Protein AF-A0AA40ERZ9-F1 (afdb_monomer_lite)

Radius of gyration: 16.02 Å; chains: 1; bounding box: 39×34×37 Å

InterPro domains:
  IPR023296 Glycosyl hydrolase, five-bladed beta-propeller domain superfamily [G3DSA:2.115.10.20] (3-125)
  IPR023296 Glycosyl hydrolase, five-bladed beta-propeller domain superfamily [SSF75005] (16-99)

pLDDT: mean 77.95, std 18.55, range [24.39, 94.62]

Foldseek 3Di:
DDDPDDPDPDDVQKDWDAWEWDDLPVPPHPSKIKIKTKIARDDDAALVDPPGDFLRIAIFMWIDPPNNPDIDTDPPPPPGSGDDPPDRWSDWTHKDKDFDPVVCVVVVHDCVVPTDIDIDTDTGD

Sequence (125 aa):
MSWPILACKYNPGAACHSGCMEDPDLHGRDNTLRVAYSSVKHLPFHWSTPPYPPDAAGLAIALSRDGGKTWTKSARNPILAGEPAGVKVTGFRDPYVTELPLIPYAEGKSCERGPVLYGLVSGGI

Organism: NCBI:txid314023

Secondary structure (DSSP, 8-state):
----------BTTBEEEEEEEEPTTTTS--S-EEEEEEEE-SS---TTSSSPPTTSEEEEEEEESSSSSS-EE-TT--SB-SSPTT---SEEEEEEEEE-THHHHHTT--GGG---EEEEEEEE-

Structure (mmCIF, N/CA/C/O backbone):
data_AF-A0AA40ERZ9-F1
#
_entry.id   AF-A0AA40ERZ9-F1
#
loop_
_atom_site.group_PDB
_atom_site.id
_atom_site.type_symbol
_atom_site.label_atom_id
_atom_site.label_alt_id
_atom_site.label_comp_id
_atom_site.label_asym_id
_atom_site.label_entity_id
_atom_site.label_seq_id
_atom_site.pdbx_PDB_ins_code
_atom_site.Cartn_x
_atom_site.Cartn_y
_atom_site.Cartn_z
_atom_site.occupancy
_atom_site.B_iso_or_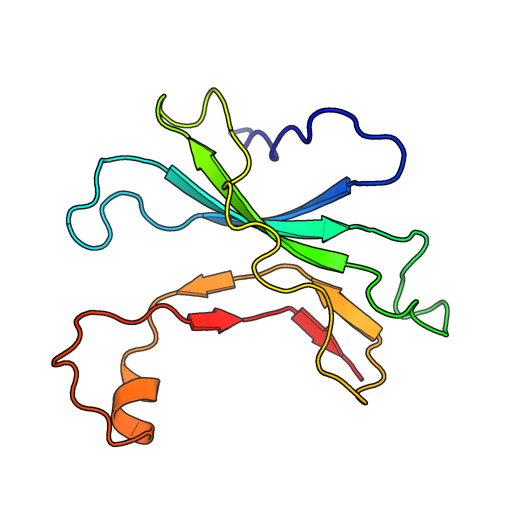equiv
_atom_site.auth_seq_id
_atom_site.auth_comp_id
_atom_site.auth_asym_id
_atom_site.auth_atom_id
_atom_site.pdbx_PDB_model_num
ATOM 1 N N . MET A 1 1 ? 11.486 19.784 -9.059 1.00 28.12 1 MET A N 1
ATOM 2 C CA . MET A 1 1 ? 11.584 18.468 -9.729 1.00 28.12 1 MET A CA 1
ATOM 3 C C . MET A 1 1 ? 10.304 17.713 -9.423 1.00 28.12 1 MET A C 1
ATOM 5 O O . MET A 1 1 ? 9.990 17.535 -8.255 1.00 28.12 1 MET A O 1
ATOM 9 N N . SER A 1 2 ? 9.500 17.432 -10.447 1.00 24.39 2 SER A N 1
ATOM 10 C CA . SER A 1 2 ? 8.170 16.828 -10.307 1.00 24.39 2 SER A CA 1
ATOM 11 C C . SER A 1 2 ? 8.315 15.307 -10.250 1.00 24.39 2 SER A C 1
ATOM 13 O O . SER A 1 2 ? 8.895 14.721 -11.160 1.00 24.39 2 SER A O 1
ATOM 15 N N . TRP A 1 3 ? 7.833 14.688 -9.173 1.00 27.05 3 TRP A N 1
ATOM 16 C CA . TRP A 1 3 ? 7.733 13.235 -9.053 1.00 27.05 3 TRP A CA 1
ATOM 17 C C . TRP A 1 3 ? 6.400 12.799 -9.677 1.00 27.05 3 TRP A C 1
ATOM 19 O O . TRP A 1 3 ? 5.352 13.232 -9.190 1.00 27.05 3 TRP A O 1
ATOM 29 N N . PRO A 1 4 ? 6.387 11.983 -10.747 1.00 38.03 4 PRO A N 1
ATOM 30 C CA . PRO A 1 4 ? 5.145 11.464 -11.295 1.00 38.03 4 PRO A CA 1
ATOM 31 C C . PRO A 1 4 ? 4.581 10.430 -10.318 1.00 38.03 4 PRO A C 1
ATOM 33 O O . PRO A 1 4 ? 5.078 9.312 -10.195 1.00 38.03 4 PRO A O 1
ATOM 36 N N . ILE A 1 5 ? 3.545 10.837 -9.588 1.00 43.38 5 ILE A N 1
ATOM 37 C CA . ILE A 1 5 ? 2.715 9.952 -8.773 1.00 43.38 5 ILE A CA 1
ATOM 38 C C . ILE A 1 5 ? 2.160 8.858 -9.691 1.00 43.38 5 ILE A C 1
ATOM 40 O O . ILE A 1 5 ? 1.593 9.156 -10.743 1.00 43.38 5 ILE A O 1
ATOM 44 N N . LEU A 1 6 ? 2.371 7.601 -9.284 1.00 44.19 6 LEU A N 1
ATOM 45 C CA . LEU A 1 6 ? 1.901 6.367 -9.915 1.00 44.19 6 LEU A CA 1
ATOM 46 C C . LEU A 1 6 ? 0.570 6.564 -10.661 1.00 44.19 6 LEU A C 1
ATOM 48 O O . LEU A 1 6 ? -0.490 6.719 -10.051 1.00 44.19 6 LEU A O 1
ATOM 52 N N . ALA A 1 7 ? 0.619 6.495 -11.991 1.00 35.25 7 ALA A N 1
ATOM 53 C CA . ALA A 1 7 ? -0.570 6.464 -12.826 1.00 35.25 7 ALA A CA 1
ATOM 54 C C . ALA A 1 7 ? -1.305 5.132 -12.607 1.00 35.25 7 ALA A C 1
ATOM 56 O O . ALA A 1 7 ? -1.011 4.109 -13.230 1.00 35.25 7 ALA A O 1
ATOM 57 N N . CYS A 1 8 ? -2.273 5.130 -11.695 1.00 37.81 8 CYS A N 1
ATOM 58 C CA . CYS A 1 8 ? -3.295 4.097 -11.640 1.00 37.81 8 CYS A CA 1
ATOM 59 C C . CYS A 1 8 ? -4.003 4.081 -13.012 1.00 37.81 8 CYS A C 1
ATOM 61 O O . CYS A 1 8 ? -4.676 5.046 -13.369 1.00 37.81 8 CYS A O 1
ATOM 63 N N . LYS A 1 9 ? -3.860 3.001 -13.802 1.00 37.12 9 LYS A N 1
ATOM 64 C CA . LYS A 1 9 ? -4.770 2.743 -14.935 1.00 37.12 9 LYS A CA 1
ATOM 65 C C . LYS A 1 9 ? -6.201 2.832 -14.397 1.00 37.12 9 LYS A C 1
ATOM 67 O O . LYS A 1 9 ? -6.522 2.116 -13.448 1.00 37.12 9 LYS A O 1
ATOM 72 N N . TYR A 1 10 ? -7.000 3.728 -14.975 1.00 34.31 10 TYR A N 1
ATOM 73 C CA . TYR A 1 10 ? -8.368 4.027 -14.559 1.00 34.31 10 TYR A CA 1
ATOM 74 C C . TYR A 1 10 ? -9.181 2.735 -14.411 1.00 34.31 10 TYR A C 1
ATOM 76 O O . TYR A 1 10 ? -9.446 2.041 -15.391 1.00 34.31 10 TYR A O 1
ATOM 84 N N . ASN A 1 11 ? -9.534 2.407 -13.170 1.00 41.88 11 ASN A N 1
ATOM 85 C CA . ASN A 1 11 ? -10.534 1.408 -12.834 1.00 41.88 11 ASN A CA 1
ATOM 86 C C . ASN A 1 11 ? -11.596 2.145 -12.008 1.00 41.88 11 ASN A C 1
ATOM 88 O O . ASN A 1 11 ? -11.238 2.661 -10.943 1.00 41.88 11 ASN A O 1
ATOM 92 N N . PRO A 1 12 ? -12.847 2.274 -12.479 1.00 35.97 12 PRO A N 1
ATOM 93 C CA . PRO A 1 12 ? -13.881 2.977 -11.729 1.00 35.97 12 PRO A CA 1
ATOM 94 C C . PRO A 1 12 ? -14.064 2.299 -10.361 1.00 35.97 12 PRO A C 1
ATOM 96 O O . PRO A 1 12 ? -14.498 1.155 -10.282 1.00 35.97 12 PRO A O 1
ATOM 99 N N . GLY A 1 13 ? -13.650 2.990 -9.292 1.00 45.38 13 GLY A N 1
ATOM 100 C CA . GLY A 1 13 ? -13.703 2.510 -7.904 1.00 45.38 13 GLY A CA 1
ATOM 101 C C . GLY A 1 13 ? -12.353 2.246 -7.217 1.00 45.38 13 GLY A C 1
ATOM 102 O O . GLY A 1 13 ? -12.341 2.086 -6.003 1.00 45.38 13 GLY A O 1
ATOM 103 N N . ALA A 1 14 ? -11.216 2.247 -7.929 1.00 50.50 14 ALA A N 1
ATOM 104 C CA . ALA A 1 14 ? -9.897 2.024 -7.318 1.00 50.50 14 ALA A CA 1
ATOM 105 C C . ALA A 1 14 ? -8.949 3.219 -7.513 1.00 50.50 14 ALA A C 1
ATOM 107 O O . ALA A 1 14 ? -8.721 3.658 -8.641 1.00 50.50 14 ALA A O 1
ATOM 108 N N . ALA A 1 15 ? -8.352 3.710 -6.422 1.00 51.53 15 ALA A N 1
ATOM 109 C CA . ALA A 1 15 ? -7.393 4.819 -6.435 1.00 51.53 15 ALA A CA 1
ATOM 110 C C . ALA A 1 15 ? -6.030 4.404 -5.854 1.00 51.53 15 ALA A C 1
ATOM 112 O O . ALA A 1 15 ? -5.952 3.596 -4.929 1.00 51.53 15 ALA A O 1
ATOM 113 N N . CYS A 1 16 ? -4.950 4.979 -6.386 1.00 56.81 16 CYS A N 1
ATOM 114 C CA . CYS A 1 16 ? -3.594 4.842 -5.855 1.00 56.81 16 CYS A CA 1
ATOM 115 C C . CYS A 1 16 ? -3.307 6.054 -4.955 1.00 56.81 16 CYS A C 1
ATOM 117 O O . CYS A 1 16 ? -3.440 7.186 -5.414 1.00 56.81 16 CYS A O 1
ATOM 119 N N . HIS A 1 17 ? -2.951 5.826 -3.690 1.00 59.62 17 HIS A N 1
ATOM 120 C CA . HIS A 1 17 ? -2.522 6.882 -2.758 1.00 59.62 17 HIS A CA 1
ATOM 121 C C . HIS A 1 17 ? -1.017 6.780 -2.473 1.00 59.62 17 HIS A C 1
ATOM 123 O O . HIS A 1 17 ? -0.314 6.028 -3.151 1.00 59.62 17 HIS A O 1
ATOM 129 N N . SER A 1 18 ? -0.519 7.572 -1.518 1.00 70.44 18 SER A N 1
ATOM 130 C CA . SER A 1 18 ? 0.910 7.688 -1.234 1.00 70.44 18 SER A CA 1
ATOM 131 C C . SER A 1 18 ? 1.564 6.335 -0.909 1.00 70.44 18 SER A C 1
ATOM 133 O O . SER A 1 18 ? 0.896 5.337 -0.597 1.00 70.44 18 SER A O 1
ATOM 135 N N . GLY A 1 19 ? 2.882 6.295 -1.071 1.00 74.50 19 GLY A N 1
ATOM 136 C CA . GLY A 1 19 ? 3.672 5.079 -1.014 1.00 74.50 19 GLY A CA 1
ATOM 137 C C . GLY A 1 19 ? 5.165 5.370 -0.943 1.00 74.50 19 GLY A C 1
ATOM 138 O O . GLY A 1 19 ? 5.590 6.524 -1.007 1.00 74.50 19 GLY A O 1
ATOM 139 N N . CYS A 1 20 ? 5.953 4.308 -0.833 1.00 80.06 20 CYS A N 1
ATOM 140 C CA . CYS A 1 20 ? 7.401 4.350 -0.688 1.00 80.06 20 CYS A CA 1
ATOM 141 C C . CYS A 1 20 ? 8.060 3.523 -1.796 1.00 80.06 20 CYS A C 1
ATOM 143 O O . CYS A 1 20 ? 7.585 2.439 -2.149 1.00 80.06 20 CYS A O 1
ATOM 145 N N . MET A 1 21 ? 9.133 4.068 -2.368 1.00 79.75 21 MET A N 1
ATOM 146 C CA . MET A 1 21 ? 9.969 3.381 -3.345 1.00 79.75 21 MET A CA 1
ATOM 147 C C . MET A 1 21 ? 11.054 2.597 -2.609 1.00 79.75 21 MET A C 1
ATOM 149 O O . MET A 1 21 ? 11.742 3.154 -1.759 1.00 79.75 21 MET A O 1
ATOM 153 N N . GLU A 1 22 ? 11.213 1.326 -2.961 1.00 74.38 22 GLU A N 1
ATOM 154 C CA . GLU A 1 22 ? 12.386 0.551 -2.562 1.00 74.38 22 GLU A CA 1
ATOM 155 C C . GLU A 1 22 ? 13.569 0.931 -3.455 1.00 74.38 22 GLU A C 1
ATOM 157 O O . GLU A 1 22 ? 13.401 1.125 -4.664 1.00 74.38 22 GLU A O 1
ATOM 162 N N . ASP A 1 23 ? 14.764 0.987 -2.871 1.00 65.88 23 ASP A N 1
ATOM 163 C CA . ASP A 1 23 ? 15.998 1.165 -3.631 1.00 65.88 23 ASP A CA 1
ATOM 164 C C . ASP A 1 23 ? 16.155 -0.005 -4.638 1.00 65.88 23 ASP A C 1
ATOM 166 O O . ASP A 1 23 ? 16.065 -1.176 -4.247 1.00 65.88 23 ASP A O 1
ATOM 170 N N . PRO A 1 24 ? 16.312 0.266 -5.947 1.00 58.69 24 PRO A N 1
ATOM 171 C CA . PRO A 1 24 ? 16.484 -0.780 -6.957 1.00 58.69 24 PRO A CA 1
ATOM 172 C C . PRO A 1 24 ? 17.755 -1.611 -6.761 1.00 58.69 24 PRO A C 1
ATOM 174 O O . PRO A 1 24 ? 17.758 -2.783 -7.145 1.00 58.69 24 PRO A O 1
ATOM 177 N N . ASP A 1 25 ? 18.790 -1.030 -6.151 1.00 58.59 25 ASP A N 1
ATOM 178 C CA . ASP A 1 25 ? 20.094 -1.658 -5.938 1.00 58.59 25 ASP A CA 1
ATOM 179 C C . ASP A 1 25 ? 20.171 -2.378 -4.586 1.00 58.59 25 ASP A C 1
ATOM 181 O O . ASP A 1 25 ? 21.154 -3.075 -4.303 1.00 58.59 25 ASP A O 1
ATOM 185 N N . LEU A 1 26 ? 19.109 -2.287 -3.771 1.00 60.72 26 LEU A N 1
ATOM 186 C CA . LEU A 1 26 ? 18.974 -3.043 -2.533 1.00 60.72 26 LEU A CA 1
ATOM 187 C C . LEU A 1 26 ? 19.102 -4.545 -2.852 1.00 60.72 26 LEU A C 1
ATOM 189 O O . LEU A 1 26 ? 18.193 -5.187 -3.388 1.00 60.72 26 LEU A O 1
ATOM 193 N N . HIS A 1 27 ? 20.270 -5.101 -2.522 1.00 59.56 27 HIS A N 1
ATOM 194 C CA . HIS A 1 27 ? 20.650 -6.513 -2.672 1.00 59.56 27 HIS A CA 1
ATOM 195 C C . HIS A 1 27 ? 20.950 -6.995 -4.096 1.00 59.56 27 HIS A C 1
ATOM 197 O O . HIS A 1 27 ? 20.775 -8.181 -4.379 1.00 59.56 27 HIS A O 1
ATOM 203 N N . GLY A 1 28 ? 21.418 -6.117 -4.990 1.00 53.78 28 GLY A N 1
ATOM 204 C CA . GLY A 1 28 ? 21.851 -6.533 -6.333 1.00 53.78 28 GLY A CA 1
ATOM 205 C C . GLY A 1 28 ? 20.703 -7.086 -7.183 1.00 53.78 28 GLY A C 1
ATOM 206 O O . GLY A 1 28 ? 20.869 -8.065 -7.913 1.00 53.78 28 GLY A O 1
ATOM 207 N N . ARG A 1 29 ? 19.510 -6.499 -7.026 1.00 63.72 29 ARG A N 1
ATOM 208 C CA . ARG A 1 29 ? 18.311 -6.857 -7.788 1.00 63.72 29 ARG A CA 1
ATOM 209 C C . ARG A 1 29 ? 18.427 -6.376 -9.242 1.00 63.72 29 ARG A C 1
ATOM 211 O O . ARG A 1 29 ? 19.328 -5.646 -9.622 1.00 63.72 29 ARG A O 1
ATOM 218 N N . ASP A 1 30 ? 17.490 -6.823 -10.070 1.00 79.06 30 ASP A N 1
ATOM 219 C CA . ASP A 1 30 ? 17.420 -6.677 -11.532 1.00 79.06 30 ASP A CA 1
ATOM 220 C C . ASP A 1 30 ? 17.184 -5.241 -12.065 1.00 79.06 30 ASP A C 1
ATOM 222 O O . ASP A 1 30 ? 16.520 -5.076 -13.088 1.00 79.06 30 ASP A O 1
ATOM 226 N N . ASN A 1 31 ? 17.655 -4.199 -11.368 1.00 80.62 31 ASN A N 1
ATOM 227 C CA . ASN A 1 31 ? 17.412 -2.769 -11.636 1.00 80.62 31 ASN A CA 1
ATOM 228 C C . ASN A 1 31 ? 15.922 -2.377 -11.763 1.00 80.62 31 ASN A C 1
ATOM 230 O O . ASN A 1 31 ? 15.588 -1.268 -12.188 1.00 80.62 31 ASN A O 1
ATOM 234 N N . THR A 1 32 ? 14.998 -3.274 -11.407 1.00 87.31 32 THR A N 1
ATOM 235 C CA . THR A 1 32 ? 13.561 -2.995 -11.421 1.00 87.31 32 THR A CA 1
ATOM 236 C C . THR A 1 32 ? 13.220 -2.102 -10.232 1.00 87.31 32 THR A C 1
ATOM 238 O O . THR A 1 32 ? 13.369 -2.514 -9.080 1.00 87.31 32 THR A O 1
ATOM 241 N N . LEU A 1 33 ? 12.682 -0.912 -10.494 1.00 88.25 33 LEU A N 1
ATOM 242 C CA . LEU A 1 33 ? 12.136 -0.055 -9.443 1.00 88.25 33 LEU A CA 1
ATOM 243 C C . LEU A 1 33 ? 10.851 -0.673 -8.895 1.00 88.25 33 LEU A C 1
ATOM 245 O O . LEU A 1 33 ? 10.004 -1.164 -9.653 1.00 88.25 33 LEU A O 1
ATOM 249 N N . ARG A 1 34 ? 10.687 -0.624 -7.574 1.00 89.12 34 ARG A N 1
ATOM 250 C CA . ARG A 1 34 ? 9.526 -1.175 -6.871 1.00 89.12 34 ARG A CA 1
ATOM 251 C C . ARG A 1 34 ? 8.936 -0.101 -5.975 1.00 89.12 34 ARG A C 1
ATOM 253 O O . ARG A 1 34 ? 9.667 0.579 -5.267 1.00 89.12 34 ARG A O 1
ATOM 260 N N . VAL A 1 35 ? 7.618 0.056 -6.012 1.00 91.44 35 VAL A N 1
ATOM 261 C CA . VAL A 1 35 ? 6.898 0.995 -5.143 1.00 91.44 35 VAL A CA 1
ATOM 262 C C . VAL A 1 35 ? 5.793 0.251 -4.423 1.00 91.44 35 VAL A C 1
ATOM 264 O O . VAL A 1 35 ? 4.915 -0.315 -5.076 1.00 91.44 35 VAL A O 1
ATOM 267 N N . ALA A 1 36 ? 5.822 0.282 -3.094 1.00 92.12 36 ALA A N 1
ATOM 268 C CA . ALA A 1 36 ? 4.683 -0.080 -2.266 1.00 92.12 36 ALA A CA 1
ATOM 269 C C . ALA A 1 36 ? 3.744 1.126 -2.167 1.00 92.12 36 ALA A C 1
ATOM 271 O O . ALA A 1 36 ? 4.197 2.242 -1.935 1.00 92.12 36 ALA A O 1
ATOM 272 N N . TYR A 1 37 ? 2.442 0.922 -2.349 1.00 93.06 37 TYR A N 1
ATOM 273 C CA . TYR A 1 37 ? 1.445 1.992 -2.328 1.00 93.06 37 TYR A CA 1
ATOM 274 C C . TYR A 1 37 ? 0.129 1.524 -1.711 1.00 93.06 37 TYR A C 1
ATOM 276 O O . TYR A 1 37 ? -0.160 0.325 -1.651 1.00 93.06 37 TYR A O 1
ATOM 284 N N . SER A 1 38 ? -0.692 2.485 -1.295 1.00 93.12 38 SER A N 1
ATOM 285 C CA . SER A 1 38 ? -2.043 2.202 -0.803 1.00 93.12 38 SER A CA 1
ATOM 286 C C . SER A 1 38 ? -3.015 2.012 -1.966 1.00 93.12 38 SER A C 1
ATOM 288 O O . SER A 1 38 ? -3.204 2.916 -2.786 1.00 93.12 38 SER A O 1
ATOM 290 N N . SER A 1 39 ? -3.648 0.843 -2.028 1.00 91.00 39 SER A N 1
ATOM 291 C CA . SER A 1 39 ? -4.665 0.485 -3.015 1.00 91.00 39 SER A CA 1
ATOM 292 C C . SER A 1 39 ? -6.057 0.686 -2.422 1.00 91.00 39 SER A C 1
ATOM 294 O O . SER A 1 39 ? -6.555 -0.173 -1.694 1.00 91.00 39 SER A O 1
ATOM 296 N N . VAL A 1 40 ? -6.693 1.806 -2.755 1.00 89.00 40 VAL A N 1
ATOM 297 C CA . VAL A 1 40 ? -8.037 2.164 -2.281 1.00 89.00 40 VAL A CA 1
ATOM 298 C C . VAL A 1 40 ? -9.108 1.313 -2.955 1.00 89.00 40 VAL A C 1
ATOM 300 O O . VAL A 1 40 ? -9.043 1.086 -4.165 1.00 89.00 40 VAL A O 1
ATOM 303 N N . LYS A 1 41 ? -10.098 0.888 -2.167 1.00 86.00 41 LYS A N 1
ATOM 304 C CA . LYS A 1 41 ? -11.270 0.109 -2.594 1.00 86.00 41 LYS A CA 1
ATOM 305 C C . LYS A 1 41 ? -12.595 0.821 -2.321 1.00 86.00 41 LYS A C 1
ATOM 307 O O . LYS A 1 41 ? -13.531 0.664 -3.097 1.00 86.00 41 LYS A O 1
ATOM 312 N N . HIS A 1 42 ? -12.676 1.596 -1.240 1.00 82.88 42 HIS A N 1
ATOM 313 C CA . HIS A 1 42 ? -13.899 2.287 -0.832 1.00 82.88 42 HIS A CA 1
ATOM 314 C C . HIS A 1 42 ? -13.608 3.757 -0.569 1.00 82.88 42 HIS A C 1
ATOM 316 O O . HIS A 1 42 ? -12.551 4.088 -0.050 1.00 82.88 42 HIS A O 1
ATOM 322 N N . LEU A 1 43 ? -14.550 4.630 -0.917 1.00 84.69 43 LEU A N 1
ATOM 323 C CA . LEU A 1 43 ? -14.541 6.058 -0.609 1.00 84.69 43 LEU A CA 1
ATOM 324 C C . LEU A 1 43 ? -15.953 6.467 -0.152 1.00 84.69 43 LEU A C 1
ATOM 326 O O . LEU A 1 43 ? -16.922 5.869 -0.623 1.00 84.69 43 LEU A O 1
ATOM 330 N N . PRO A 1 44 ? -16.091 7.500 0.696 1.00 86.44 44 PRO A N 1
ATOM 331 C CA . PRO A 1 44 ? -15.019 8.223 1.385 1.00 86.44 44 PRO A CA 1
ATOM 332 C C . PRO A 1 44 ? -14.447 7.420 2.569 1.00 86.44 44 PRO A C 1
ATOM 334 O O . PRO A 1 44 ? -15.152 6.627 3.183 1.00 86.44 44 PRO A O 1
ATOM 337 N N . PHE A 1 45 ? -13.178 7.647 2.922 1.00 86.31 45 PHE A N 1
ATOM 338 C CA . PHE A 1 45 ? -12.578 7.119 4.153 1.00 86.31 45 PHE A CA 1
ATOM 339 C C . PHE A 1 45 ? -11.705 8.198 4.800 1.00 86.31 45 PHE A C 1
ATOM 341 O O . PHE A 1 45 ? -10.678 8.612 4.263 1.00 86.31 45 PHE A O 1
ATOM 348 N N . HIS A 1 46 ? -12.147 8.715 5.943 1.00 91.62 46 HIS A N 1
ATOM 349 C CA . HIS A 1 46 ? -11.462 9.785 6.659 1.00 91.62 46 HIS A CA 1
ATOM 350 C C . HIS A 1 46 ? -11.660 9.611 8.163 1.00 91.62 46 HIS A C 1
ATOM 352 O O . HIS A 1 46 ? -12.721 9.177 8.606 1.00 91.62 46 HIS A O 1
ATOM 358 N N . TRP A 1 47 ? -10.651 9.981 8.952 1.00 90.62 47 TRP A N 1
ATOM 359 C CA . TRP A 1 47 ? -10.669 9.804 10.406 1.00 90.62 47 TRP A CA 1
ATOM 360 C C . TRP A 1 47 ? -11.809 10.581 11.086 1.00 90.62 47 TRP A C 1
ATOM 362 O O . TRP A 1 47 ? -12.345 10.133 12.093 1.00 90.62 47 TRP A O 1
ATOM 372 N N . SER A 1 48 ? -12.209 11.727 10.522 1.00 92.44 48 SER A N 1
ATOM 373 C CA . SER A 1 48 ? -13.265 12.585 11.080 1.00 92.44 48 SER A CA 1
ATOM 374 C C . SER A 1 48 ? -14.682 12.198 10.641 1.00 92.44 48 SER A C 1
ATOM 376 O O . SER A 1 48 ? -15.633 12.897 10.985 1.00 92.44 48 SER A O 1
ATOM 378 N N . THR A 1 49 ? -14.840 11.138 9.845 1.00 88.38 49 THR A N 1
ATOM 379 C CA . THR A 1 49 ? -16.145 10.683 9.342 1.00 88.38 49 THR A CA 1
ATOM 380 C C . THR A 1 49 ? -16.335 9.202 9.673 1.00 88.38 49 THR A C 1
ATOM 382 O O . THR A 1 49 ? -16.269 8.356 8.782 1.00 88.38 49 THR A O 1
ATOM 385 N N . PRO A 1 50 ? -16.514 8.861 10.962 1.00 86.81 50 PRO A N 1
ATOM 386 C CA . PRO A 1 50 ? -16.724 7.483 11.372 1.00 86.81 50 PRO A CA 1
ATOM 387 C C . PRO A 1 50 ? -18.110 6.960 10.937 1.00 86.81 50 PRO A C 1
ATOM 389 O O . PRO A 1 50 ? -19.064 7.738 10.863 1.00 86.81 50 PRO A O 1
ATOM 392 N N . PRO A 1 51 ? -18.252 5.638 10.722 1.00 88.75 51 PRO A N 1
ATOM 393 C CA . PRO A 1 51 ? -17.199 4.628 10.844 1.00 88.75 51 PRO A CA 1
ATOM 394 C C . PRO A 1 51 ? -16.258 4.615 9.629 1.00 88.75 51 PRO A C 1
ATOM 396 O O . PRO A 1 51 ? -16.701 4.760 8.491 1.00 88.75 51 PRO A O 1
ATOM 399 N N . TYR A 1 52 ? -14.959 4.394 9.868 1.00 89.88 52 TYR A N 1
ATOM 400 C CA . TYR A 1 52 ? -14.018 4.115 8.781 1.00 89.88 52 TYR A CA 1
ATOM 401 C C . TYR A 1 52 ? -14.448 2.811 8.082 1.00 89.88 52 TYR A C 1
ATOM 403 O O . TYR A 1 52 ? -14.662 1.816 8.784 1.00 89.88 52 TYR A O 1
ATOM 411 N N . PRO A 1 53 ? -14.625 2.788 6.746 1.00 90.62 53 PRO A N 1
ATOM 412 C CA . PRO A 1 53 ? -15.104 1.591 6.068 1.00 90.62 53 PRO A CA 1
ATOM 413 C C . PRO A 1 53 ? -14.109 0.431 6.222 1.00 90.62 53 PRO A C 1
ATOM 415 O O . PRO A 1 53 ? -12.913 0.644 6.002 1.00 90.62 53 PRO A O 1
ATOM 418 N N . PRO A 1 54 ? -14.575 -0.787 6.550 1.00 89.81 54 PRO A N 1
ATOM 419 C CA . PRO A 1 54 ? -13.715 -1.962 6.560 1.00 89.81 54 PRO A CA 1
ATOM 420 C C . PRO A 1 54 ? -13.045 -2.167 5.201 1.00 89.81 54 PRO A C 1
ATOM 422 O O . PRO A 1 54 ? -13.679 -1.968 4.158 1.00 89.81 54 PRO A O 1
ATOM 425 N N . ASP A 1 55 ? -11.766 -2.539 5.208 1.00 90.38 55 ASP A N 1
ATOM 426 C CA . ASP A 1 55 ? -10.969 -2.747 3.996 1.00 90.38 55 ASP A CA 1
ATOM 427 C C . ASP A 1 55 ? -11.002 -1.542 3.028 1.00 90.38 55 ASP A C 1
ATOM 429 O O . ASP A 1 55 ? -10.936 -1.708 1.804 1.00 90.38 55 ASP A O 1
ATOM 433 N N . ALA A 1 56 ? -11.144 -0.304 3.531 1.00 89.12 56 ALA A N 1
ATOM 434 C CA . ALA A 1 56 ? -11.222 0.885 2.671 1.00 89.12 56 ALA A CA 1
ATOM 435 C C . ALA A 1 56 ? -9.998 1.026 1.754 1.00 89.12 56 ALA A C 1
ATOM 437 O O . ALA A 1 56 ? -10.119 1.462 0.604 1.00 89.12 56 ALA A O 1
ATOM 438 N N . ALA A 1 57 ? -8.829 0.623 2.250 1.00 88.81 57 ALA A N 1
ATOM 439 C CA . ALA A 1 57 ? -7.590 0.559 1.498 1.00 88.81 57 ALA A CA 1
ATOM 440 C C . ALA A 1 57 ? -6.770 -0.660 1.929 1.00 88.81 57 ALA A C 1
ATOM 442 O O . ALA A 1 57 ? -6.729 -1.006 3.102 1.00 88.81 57 ALA A O 1
ATOM 443 N N . GLY A 1 58 ? -6.098 -1.283 0.965 1.00 91.62 58 GLY A N 1
ATOM 444 C CA . GLY A 1 58 ? -5.051 -2.274 1.201 1.00 91.62 58 GLY A CA 1
ATOM 445 C C . GLY A 1 58 ? -3.694 -1.754 0.734 1.00 91.62 58 GLY A C 1
ATOM 446 O O . GLY A 1 58 ? -3.556 -0.590 0.359 1.00 91.62 58 GLY A O 1
ATOM 447 N N . LEU A 1 59 ? -2.696 -2.629 0.674 1.00 93.19 59 LEU A N 1
ATOM 448 C CA . LEU A 1 59 ? -1.381 -2.322 0.115 1.00 93.19 59 LEU A CA 1
ATOM 449 C C . LEU A 1 59 ? -1.117 -3.136 -1.151 1.00 93.19 59 LEU A C 1
ATOM 451 O O . LEU A 1 59 ? -1.530 -4.292 -1.279 1.00 93.19 59 LEU A O 1
ATOM 455 N N . ALA A 1 60 ? -0.379 -2.547 -2.082 1.00 93.88 60 ALA A N 1
ATOM 456 C CA . ALA A 1 60 ? 0.001 -3.169 -3.340 1.00 93.88 60 ALA A CA 1
ATOM 457 C C . ALA A 1 60 ? 1.397 -2.709 -3.784 1.00 93.88 60 ALA A C 1
ATOM 459 O O . ALA A 1 60 ? 1.923 -1.719 -3.288 1.00 93.88 60 ALA A O 1
ATOM 460 N N . ILE A 1 61 ? 1.988 -3.430 -4.739 1.00 92.62 61 ILE A N 1
ATOM 461 C CA . ILE A 1 61 ? 3.299 -3.134 -5.325 1.00 92.62 61 ILE A CA 1
ATOM 462 C C . ILE A 1 61 ? 3.157 -2.819 -6.815 1.00 92.62 61 ILE A C 1
ATOM 464 O O . ILE A 1 61 ? 2.468 -3.534 -7.553 1.00 92.62 61 ILE A O 1
ATOM 468 N N . ALA A 1 62 ? 3.836 -1.777 -7.280 1.00 92.25 62 ALA A N 1
ATOM 469 C CA . ALA A 1 62 ? 4.057 -1.511 -8.695 1.00 92.25 62 ALA A CA 1
ATOM 470 C C . ALA A 1 62 ? 5.535 -1.706 -9.054 1.00 92.25 62 ALA A C 1
ATOM 472 O O . ALA A 1 62 ? 6.420 -1.456 -8.239 1.00 92.25 62 ALA A O 1
ATOM 473 N N . LEU A 1 63 ? 5.783 -2.163 -10.279 1.00 91.44 63 LEU A N 1
ATOM 474 C CA . LEU A 1 63 ? 7.105 -2.465 -10.819 1.00 91.44 63 LEU A CA 1
ATOM 475 C C . LEU A 1 63 ? 7.361 -1.605 -12.056 1.00 91.44 63 LEU A C 1
ATOM 477 O O . LEU A 1 63 ? 6.494 -1.544 -12.935 1.00 91.44 63 LEU A O 1
ATOM 481 N N . SER A 1 64 ? 8.552 -1.026 -12.163 1.00 91.12 64 SER A N 1
ATOM 482 C CA . SER A 1 64 ? 9.026 -0.350 -13.372 1.00 91.12 64 SER A CA 1
ATOM 483 C C . SER A 1 64 ? 10.369 -0.917 -13.821 1.00 91.12 64 SER A C 1
ATOM 485 O O . SER A 1 64 ? 11.285 -1.077 -13.019 1.00 91.12 64 SER A O 1
ATOM 487 N N . ARG A 1 65 ? 10.474 -1.223 -15.118 1.00 90.56 65 ARG A N 1
ATOM 488 C CA . ARG A 1 65 ? 11.680 -1.788 -15.755 1.00 90.56 65 ARG A CA 1
ATOM 489 C C . ARG A 1 65 ? 12.352 -0.823 -16.732 1.00 90.56 65 ARG A C 1
ATOM 491 O O . ARG A 1 65 ? 13.295 -1.194 -17.416 1.00 90.56 65 ARG A O 1
ATOM 498 N N . ASP A 1 66 ? 11.846 0.401 -16.826 1.00 88.62 66 ASP A N 1
ATOM 499 C CA . ASP A 1 66 ? 12.265 1.412 -17.800 1.00 88.62 66 ASP A CA 1
ATOM 500 C C . ASP A 1 66 ? 12.673 2.731 -17.124 1.00 88.62 66 ASP A C 1
ATOM 502 O O . ASP A 1 66 ? 12.533 3.813 -17.700 1.00 88.62 66 ASP A O 1
ATOM 506 N N . GLY A 1 67 ? 13.179 2.637 -15.889 1.00 85.94 67 GLY A N 1
ATOM 507 C CA . GLY A 1 67 ? 13.631 3.789 -15.108 1.00 85.94 67 GLY A CA 1
ATOM 508 C C . GLY A 1 67 ? 12.489 4.673 -14.603 1.00 85.94 67 GLY A C 1
ATOM 509 O O . GLY A 1 67 ? 12.661 5.879 -14.468 1.00 85.94 67 GLY A O 1
ATOM 510 N N . GLY A 1 68 ? 11.310 4.095 -14.358 1.00 85.88 68 GLY A N 1
ATOM 511 C CA . GLY A 1 68 ? 10.164 4.791 -13.770 1.00 85.88 68 GLY A CA 1
ATOM 512 C C . GLY A 1 68 ? 9.208 5.414 -14.785 1.00 85.88 68 GLY A C 1
ATOM 513 O O . GLY A 1 68 ? 8.279 6.110 -14.372 1.00 85.88 68 GLY A O 1
ATOM 514 N N . LYS A 1 69 ? 9.396 5.176 -16.092 1.00 86.81 69 LYS A N 1
ATOM 515 C CA . LYS A 1 69 ? 8.538 5.740 -17.150 1.00 86.81 69 LYS A CA 1
ATOM 516 C C . LYS A 1 69 ? 7.188 5.037 -17.211 1.00 86.81 69 LYS A C 1
ATOM 518 O O . LYS A 1 69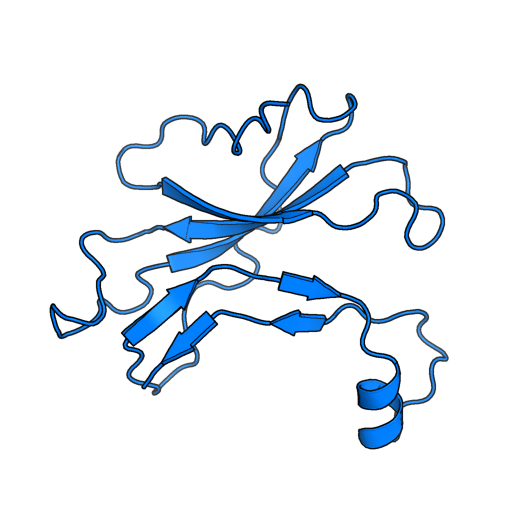 ? 6.159 5.694 -17.352 1.00 86.81 69 LYS A O 1
ATOM 523 N N . THR A 1 70 ? 7.181 3.714 -17.084 1.00 87.81 70 THR A N 1
ATOM 524 C CA . THR A 1 70 ? 5.961 2.913 -17.009 1.00 87.81 70 THR A CA 1
ATOM 525 C C . THR A 1 70 ? 5.962 2.027 -15.776 1.00 87.81 70 THR A C 1
ATOM 527 O O . THR A 1 70 ? 6.999 1.559 -15.305 1.00 87.81 70 THR A O 1
ATOM 530 N N . TRP A 1 71 ? 4.760 1.802 -15.246 1.00 90.44 71 TRP A N 1
ATOM 531 C CA . TRP A 1 71 ? 4.536 1.026 -14.035 1.00 90.44 71 TRP A CA 1
ATOM 532 C C . TRP A 1 71 ? 3.500 -0.059 -14.296 1.00 90.44 71 TRP A C 1
ATOM 534 O O . TRP A 1 71 ? 2.434 0.183 -14.864 1.00 90.44 71 TRP A O 1
ATOM 544 N N . THR A 1 72 ? 3.808 -1.270 -13.851 1.00 93.25 72 THR A N 1
ATOM 545 C CA . THR A 1 72 ? 2.911 -2.425 -13.921 1.00 93.25 72 THR A CA 1
ATOM 546 C C . THR A 1 72 ? 2.581 -2.895 -12.515 1.00 93.25 72 THR A C 1
ATOM 548 O O . THR A 1 72 ? 3.454 -2.957 -11.650 1.00 93.25 72 THR A O 1
ATOM 551 N N . LYS A 1 73 ? 1.311 -3.218 -12.256 1.00 91.12 73 LYS A N 1
ATOM 552 C CA . LYS A 1 73 ? 0.919 -3.812 -10.974 1.00 91.12 73 LYS A CA 1
ATOM 553 C C . LYS A 1 73 ? 1.564 -5.193 -10.857 1.00 91.12 73 LYS A C 1
ATOM 555 O O . LYS A 1 73 ? 1.493 -5.984 -11.795 1.00 91.12 73 LYS A O 1
ATOM 560 N N . SER A 1 74 ? 2.168 -5.482 -9.708 1.00 92.12 74 SER A N 1
ATOM 561 C CA . SER A 1 74 ? 2.647 -6.827 -9.389 1.00 92.12 74 SER A CA 1
ATOM 562 C C . SER A 1 74 ? 1.498 -7.835 -9.476 1.00 92.12 74 SER A C 1
ATOM 564 O O . SER A 1 74 ? 0.400 -7.574 -8.982 1.00 92.12 74 SER A O 1
ATOM 566 N N . ALA A 1 75 ? 1.762 -9.009 -10.052 1.00 93.00 75 ALA A N 1
ATOM 567 C CA . ALA A 1 75 ? 0.798 -10.110 -10.113 1.00 93.00 75 ALA A CA 1
ATOM 568 C C . ALA A 1 75 ? 0.446 -10.680 -8.724 1.00 93.00 75 ALA A C 1
ATOM 570 O O . ALA A 1 75 ? -0.546 -11.382 -8.584 1.00 93.00 75 ALA A O 1
ATOM 571 N N . ARG A 1 76 ? 1.249 -10.366 -7.697 1.00 90.88 76 ARG A N 1
ATOM 572 C CA . ARG A 1 76 ? 1.020 -10.770 -6.300 1.00 90.88 76 ARG A CA 1
ATOM 573 C C . ARG A 1 76 ? 0.129 -9.803 -5.512 1.00 90.88 76 ARG A C 1
ATOM 575 O O . ARG A 1 76 ? 0.007 -9.949 -4.305 1.00 90.88 76 ARG A O 1
ATOM 582 N N . ASN A 1 77 ? -0.432 -8.785 -6.160 1.00 90.94 77 ASN A N 1
ATOM 583 C CA . ASN A 1 77 ? -1.285 -7.817 -5.480 1.00 90.94 77 ASN A CA 1
ATOM 584 C C . ASN A 1 77 ? -2.696 -8.366 -5.192 1.00 90.94 77 ASN A C 1
ATOM 586 O O . ASN A 1 77 ? -3.209 -9.141 -5.999 1.00 90.94 77 ASN A O 1
ATOM 590 N N . PRO A 1 78 ? -3.368 -7.865 -4.136 1.00 91.31 78 PRO A N 1
ATOM 591 C CA . PRO A 1 78 ? -2.818 -6.982 -3.101 1.00 91.31 78 PRO A CA 1
ATOM 592 C C . PRO A 1 78 ? -1.871 -7.745 -2.163 1.00 91.31 78 PRO A C 1
ATOM 594 O O . PRO A 1 78 ? -2.073 -8.928 -1.912 1.00 91.31 78 PRO A O 1
ATOM 597 N N . ILE A 1 79 ? -0.852 -7.064 -1.632 1.00 89.75 79 ILE A N 1
ATOM 598 C CA . ILE A 1 79 ? 0.045 -7.669 -0.630 1.00 89.75 79 ILE A CA 1
ATOM 599 C C . ILE A 1 79 ? -0.593 -7.674 0.765 1.00 89.75 79 ILE A C 1
ATOM 601 O O . ILE A 1 79 ? -0.333 -8.577 1.550 1.00 89.75 79 ILE A O 1
ATOM 605 N N . LEU A 1 80 ? -1.460 -6.696 1.049 1.00 92.19 80 LEU A N 1
ATOM 606 C CA . LEU A 1 80 ? -2.355 -6.673 2.206 1.00 92.19 80 LEU A CA 1
ATOM 607 C C . LEU A 1 80 ? -3.728 -6.197 1.746 1.00 92.19 80 LEU A C 1
ATOM 609 O O . LEU A 1 80 ? -3.833 -5.195 1.038 1.00 92.19 80 LEU A O 1
ATOM 613 N N . ALA A 1 81 ? -4.780 -6.923 2.120 1.00 92.00 81 ALA A N 1
ATOM 614 C CA . ALA A 1 81 ? -6.135 -6.611 1.677 1.00 92.00 81 ALA A CA 1
ATOM 615 C C . ALA A 1 81 ? -6.741 -5.399 2.405 1.00 92.00 81 ALA A C 1
ATOM 617 O O . ALA A 1 81 ? -7.504 -4.666 1.775 1.00 92.00 81 ALA A O 1
ATOM 618 N N . GLY A 1 82 ? -6.364 -5.178 3.661 1.00 91.81 82 GLY A N 1
ATOM 619 C CA . GLY A 1 82 ? -6.907 -4.145 4.534 1.00 91.81 82 GLY A CA 1
ATOM 620 C C . GLY A 1 82 ? -6.223 -4.163 5.895 1.00 91.81 82 GLY A C 1
ATOM 621 O O . GLY A 1 82 ? -5.171 -4.791 6.059 1.00 91.81 82 GLY A O 1
ATOM 622 N N . GLU A 1 83 ? -6.812 -3.448 6.843 1.00 93.50 83 GLU A N 1
ATOM 623 C CA . GLU A 1 83 ? -6.364 -3.349 8.227 1.00 93.50 83 GLU A CA 1
ATOM 624 C C . GLU A 1 83 ? -6.369 -4.700 8.978 1.00 93.50 83 GLU A C 1
ATOM 626 O O . GLU A 1 83 ? -7.008 -5.664 8.547 1.00 93.50 83 GLU A O 1
ATOM 631 N N . PRO A 1 84 ? -5.667 -4.808 10.124 1.00 92.62 84 PRO A N 1
ATOM 632 C CA . PRO A 1 84 ? -5.712 -6.009 10.951 1.00 92.62 84 PRO A CA 1
ATOM 633 C C . PRO A 1 84 ? -7.131 -6.359 11.419 1.00 92.62 84 PRO A C 1
ATOM 635 O O . PRO A 1 84 ? -7.895 -5.500 11.863 1.00 92.62 84 PRO A O 1
ATOM 638 N N . ALA A 1 85 ? -7.459 -7.652 11.387 1.00 92.00 85 ALA A N 1
ATOM 639 C CA . ALA A 1 85 ? -8.777 -8.144 11.768 1.00 92.00 85 ALA A CA 1
ATOM 640 C C . ALA A 1 85 ? -9.143 -7.760 13.213 1.00 92.00 85 ALA A C 1
ATOM 642 O O . ALA A 1 85 ? -8.356 -7.938 14.142 1.00 92.00 85 ALA A O 1
ATOM 643 N N . GLY A 1 86 ? -10.369 -7.265 13.398 1.00 91.44 86 GLY A N 1
ATOM 644 C CA . GLY A 1 86 ? -10.904 -6.899 14.712 1.00 91.44 86 GLY A CA 1
ATOM 645 C C . GLY A 1 86 ? -10.432 -5.545 15.254 1.00 91.44 86 GLY A C 1
ATOM 646 O O . GLY A 1 86 ? -10.851 -5.166 16.347 1.00 91.44 86 GLY A O 1
ATOM 647 N N . VAL A 1 87 ? -9.616 -4.793 14.508 1.00 92.81 87 VAL A N 1
ATOM 648 C CA . VAL A 1 87 ? -9.163 -3.453 14.904 1.00 92.81 87 VAL A CA 1
ATOM 649 C C . VAL A 1 87 ? -10.026 -2.393 14.225 1.00 92.81 87 VAL A C 1
ATOM 651 O O . VAL A 1 87 ? -10.139 -2.353 13.004 1.00 92.81 87 VAL A O 1
ATOM 654 N N . LYS A 1 88 ? -10.634 -1.504 15.016 1.00 93.06 88 LYS A N 1
ATOM 655 C CA . LYS A 1 88 ? -11.339 -0.329 14.487 1.00 93.06 88 LYS A CA 1
ATOM 656 C C . LYS A 1 88 ? -10.319 0.764 14.214 1.00 93.06 88 LYS A C 1
ATOM 658 O O . LYS A 1 88 ? -9.856 1.397 15.151 1.00 93.06 88 LYS A O 1
ATOM 663 N N . VAL A 1 89 ? -9.955 0.952 12.952 1.00 94.31 89 VAL A N 1
ATOM 664 C CA . VAL A 1 89 ? -8.961 1.956 12.566 1.00 94.31 89 VAL 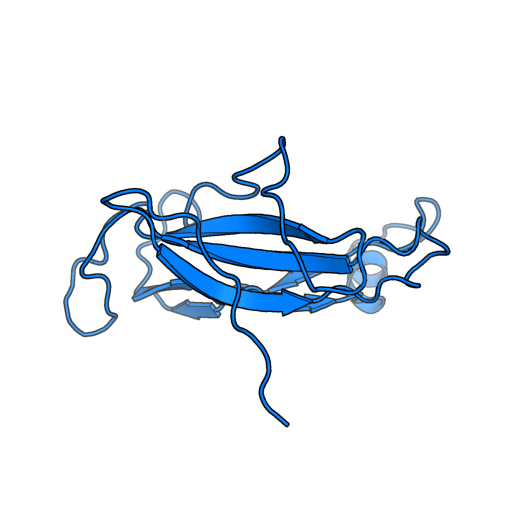A CA 1
ATOM 665 C C . VAL A 1 89 ? -9.607 3.275 12.143 1.00 94.31 89 VAL A C 1
ATOM 667 O O . VAL A 1 89 ? -10.735 3.303 11.661 1.00 94.31 89 VAL A O 1
ATOM 670 N N . THR A 1 90 ? -8.866 4.373 12.254 1.00 94.62 90 THR A N 1
ATOM 671 C CA . THR A 1 90 ? -9.192 5.677 11.641 1.00 94.62 90 THR A CA 1
ATOM 672 C C . THR A 1 90 ? -8.438 5.913 10.324 1.00 94.62 90 THR A C 1
ATOM 674 O O . THR A 1 90 ? -8.657 6.90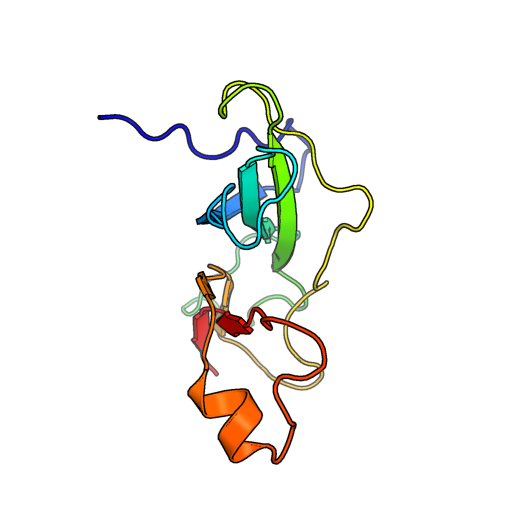4 9.617 1.00 94.62 90 THR A O 1
ATOM 677 N N . GLY A 1 91 ? -7.545 4.988 9.972 1.00 92.94 91 GLY A N 1
ATOM 678 C CA . GLY A 1 91 ? -6.746 4.993 8.757 1.00 92.94 91 GLY A CA 1
ATOM 679 C C . GLY A 1 91 ? -5.901 3.730 8.637 1.00 92.94 91 GLY A C 1
ATOM 680 O O . GLY A 1 91 ? -5.438 3.203 9.644 1.00 92.94 91 GLY A O 1
ATOM 681 N N . PHE A 1 92 ? -5.686 3.273 7.406 1.00 94.06 92 PHE A N 1
ATOM 682 C CA . PHE A 1 92 ? -4.741 2.204 7.082 1.00 94.06 92 PHE A CA 1
ATOM 683 C C . PHE A 1 92 ? -4.174 2.447 5.678 1.00 94.06 92 PHE A C 1
ATOM 685 O O . PHE A 1 92 ? -4.781 2.074 4.675 1.00 94.06 92 PHE A O 1
ATOM 692 N N . ARG A 1 93 ? -3.077 3.208 5.597 1.00 92.50 93 ARG A N 1
ATOM 693 C CA . ARG A 1 93 ? -2.512 3.704 4.330 1.00 92.50 93 ARG A CA 1
ATOM 694 C C . ARG A 1 93 ? -1.056 4.153 4.491 1.00 92.50 93 ARG A C 1
ATOM 696 O O . ARG A 1 93 ? -0.491 4.111 5.577 1.00 92.50 93 ARG A O 1
ATOM 703 N N . ASP A 1 94 ? -0.486 4.619 3.392 1.00 91.56 94 ASP A N 1
ATOM 704 C CA . ASP A 1 94 ? 0.809 5.284 3.277 1.00 91.56 94 ASP A CA 1
ATOM 705 C C . ASP A 1 94 ? 1.970 4.384 3.740 1.00 91.56 94 ASP A C 1
ATOM 707 O O . ASP A 1 94 ? 2.604 4.661 4.761 1.00 91.56 94 ASP A O 1
ATOM 711 N N . PRO A 1 95 ? 2.228 3.263 3.029 1.00 92.31 95 PRO A N 1
ATOM 712 C CA . PRO A 1 95 ? 3.273 2.333 3.422 1.00 92.31 95 PRO A CA 1
ATOM 713 C C . PRO A 1 95 ? 4.665 2.952 3.271 1.00 92.31 95 PRO A C 1
ATOM 715 O O . PRO A 1 95 ? 4.996 3.500 2.218 1.00 92.31 95 PRO A O 1
ATOM 718 N N . TYR A 1 96 ? 5.501 2.772 4.290 1.00 88.69 96 TYR A N 1
ATOM 719 C CA . TYR A 1 96 ? 6.934 3.052 4.254 1.00 88.69 96 TYR A CA 1
ATOM 720 C C . TYR A 1 96 ? 7.721 1.748 4.375 1.00 88.69 96 TYR A C 1
ATOM 722 O O . TYR A 1 96 ? 7.518 0.999 5.330 1.00 88.69 96 TYR A O 1
ATOM 730 N N . VAL A 1 97 ? 8.595 1.464 3.407 1.00 86.88 97 VAL A N 1
ATOM 731 C CA . VAL A 1 97 ? 9.367 0.215 3.350 1.00 86.88 97 VAL A CA 1
ATOM 732 C C . VAL A 1 97 ? 10.832 0.513 3.633 1.00 86.88 97 VAL A C 1
ATOM 734 O O . VAL A 1 97 ? 11.424 1.373 2.990 1.00 86.88 97 VAL A O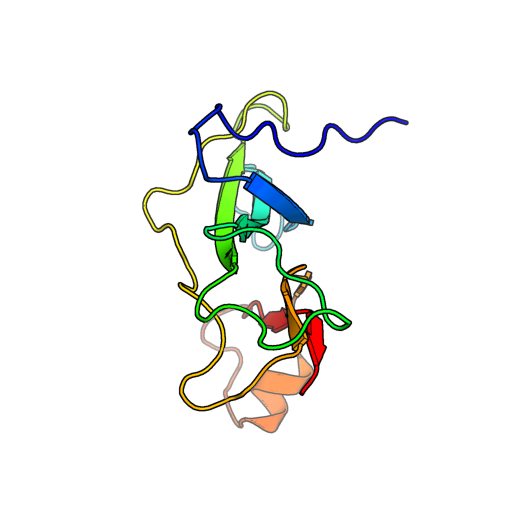 1
ATOM 737 N N . THR A 1 98 ? 11.419 -0.191 4.598 1.00 81.88 98 THR A N 1
ATOM 738 C CA . THR A 1 98 ? 12.827 -0.016 4.980 1.00 81.88 98 THR A CA 1
ATOM 739 C C . THR A 1 98 ? 13.397 -1.287 5.597 1.00 81.88 98 THR A C 1
ATOM 741 O O . THR A 1 98 ? 12.665 -2.132 6.113 1.00 81.88 98 THR A O 1
ATOM 744 N N . GLU A 1 99 ? 14.719 -1.409 5.603 1.00 81.25 99 GLU A N 1
ATOM 745 C CA . GLU A 1 99 ? 15.409 -2.350 6.481 1.00 81.25 99 GLU A CA 1
ATOM 746 C C . GLU A 1 99 ? 15.393 -1.825 7.919 1.00 81.25 99 GLU A C 1
ATOM 748 O O . GLU A 1 99 ? 15.602 -0.633 8.155 1.00 81.25 99 GLU A O 1
ATOM 753 N N . LEU A 1 100 ? 15.156 -2.716 8.882 1.00 77.75 100 LEU A N 1
ATOM 754 C CA . LEU A 1 100 ? 15.235 -2.414 10.313 1.00 77.75 100 LEU A CA 1
ATOM 755 C C . LEU A 1 100 ? 16.122 -3.467 10.989 1.00 77.75 100 LEU A C 1
ATOM 757 O O . LEU A 1 100 ? 15.605 -4.467 11.486 1.00 77.75 100 LEU A O 1
ATOM 761 N N . PRO A 1 101 ? 17.455 -3.279 11.025 1.00 70.38 101 PRO A N 1
ATOM 762 C CA . PRO A 1 101 ? 18.397 -4.313 11.472 1.00 70.38 101 PRO A CA 1
ATOM 763 C C . PRO A 1 101 ? 18.242 -4.697 12.951 1.00 70.38 101 PRO A C 1
ATOM 765 O O . PRO A 1 101 ? 18.618 -5.796 13.350 1.00 70.38 101 PRO A O 1
ATOM 768 N N . LEU A 1 102 ? 17.653 -3.820 13.767 1.00 74.94 102 LEU A N 1
ATOM 769 C CA . LEU A 1 102 ? 17.437 -4.070 15.193 1.00 74.94 102 LEU A CA 1
ATOM 770 C C . LEU A 1 102 ? 16.241 -4.991 15.477 1.00 74.94 102 LEU A C 1
ATOM 772 O O . LEU A 1 102 ? 16.201 -5.600 16.544 1.00 74.94 102 LEU A O 1
ATOM 776 N N . ILE A 1 103 ? 15.284 -5.127 14.550 1.00 76.62 103 ILE A N 1
ATOM 777 C CA . ILE A 1 103 ? 14.111 -5.989 14.765 1.00 76.62 103 ILE A CA 1
ATOM 778 C C . ILE A 1 103 ? 14.482 -7.478 14.704 1.00 76.62 103 ILE A C 1
ATOM 780 O O . ILE A 1 103 ? 14.180 -8.173 15.670 1.00 76.62 103 ILE A O 1
ATOM 784 N N . PRO A 1 104 ? 15.190 -7.990 13.672 1.00 71.44 104 PRO A N 1
ATOM 785 C CA . PRO A 1 104 ? 15.639 -9.384 13.660 1.00 71.44 104 PRO A CA 1
ATOM 786 C C . PRO A 1 104 ? 16.446 -9.748 14.910 1.00 71.44 104 PRO A C 1
ATOM 788 O O . PRO A 1 104 ? 16.237 -10.810 15.493 1.00 71.44 104 PRO A O 1
ATOM 791 N N . TYR A 1 105 ? 17.308 -8.826 15.357 1.00 68.19 105 TYR A N 1
ATOM 792 C CA . TYR A 1 105 ? 18.090 -8.974 16.581 1.00 68.19 105 TYR A CA 1
ATOM 793 C C . TYR A 1 105 ? 17.198 -9.119 17.824 1.00 68.19 105 TYR A C 1
ATOM 795 O O . TYR A 1 105 ? 17.382 -10.050 18.606 1.00 68.19 105 TYR A O 1
ATOM 803 N N . ALA A 1 106 ? 16.202 -8.244 17.989 1.00 76.44 106 ALA A N 1
ATOM 804 C CA . ALA A 1 106 ? 15.254 -8.308 19.102 1.00 76.44 106 ALA A CA 1
ATOM 805 C C . ALA A 1 106 ? 14.361 -9.563 19.065 1.00 76.44 106 ALA A C 1
ATOM 807 O O . ALA A 1 106 ? 13.957 -10.065 20.111 1.00 76.44 106 ALA A O 1
ATOM 808 N N . GLU A 1 107 ? 14.077 -10.096 17.875 1.00 77.88 107 GLU A N 1
ATOM 809 C CA . GLU A 1 107 ? 13.308 -11.330 17.681 1.00 77.88 107 GLU A CA 1
ATOM 810 C C . GLU A 1 107 ? 14.148 -12.612 17.843 1.00 77.88 107 GLU A C 1
ATOM 812 O O . GLU A 1 107 ? 13.623 -13.712 17.663 1.00 77.88 107 GLU A O 1
ATOM 817 N N . GLY A 1 108 ? 15.448 -12.498 18.148 1.00 69.50 108 GLY A N 1
ATOM 818 C CA . GLY A 1 108 ? 16.359 -13.641 18.254 1.00 69.50 108 GLY A CA 1
ATOM 819 C C . GLY A 1 108 ? 16.586 -14.375 16.927 1.00 69.50 108 GLY A C 1
ATOM 820 O O . GLY A 1 108 ? 17.021 -15.526 16.922 1.00 69.50 108 GLY A O 1
ATOM 821 N N . LYS A 1 109 ? 16.275 -13.735 15.795 1.00 66.38 109 LYS A N 1
ATOM 822 C CA . LYS A 1 109 ? 16.457 -14.294 14.453 1.00 66.38 109 LYS A CA 1
ATOM 823 C C . LYS A 1 109 ? 17.846 -13.910 13.947 1.00 66.38 109 LYS A C 1
ATOM 825 O O . LYS A 1 109 ? 18.172 -12.727 13.866 1.00 66.38 109 LYS A O 1
ATOM 830 N N . SER A 1 110 ? 18.669 -14.895 13.584 1.00 56.66 110 SER A N 1
ATOM 831 C CA . SER A 1 110 ? 19.939 -14.622 1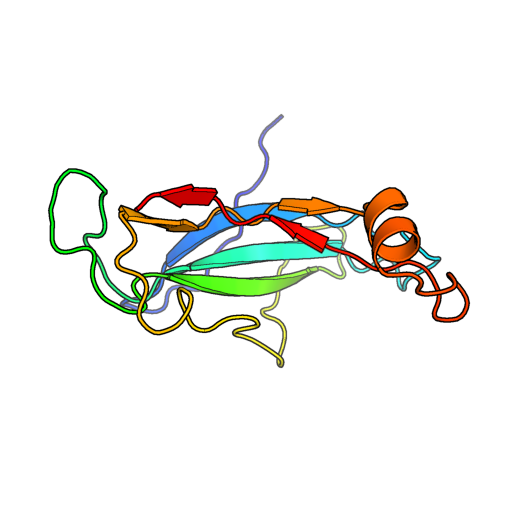2.907 1.00 56.66 110 SER A CA 1
ATOM 832 C C . SER A 1 110 ? 19.678 -14.094 11.490 1.00 56.66 110 SER A C 1
ATOM 834 O O . SER A 1 110 ? 18.735 -14.505 10.809 1.00 56.66 110 SER A O 1
ATOM 836 N N . CYS A 1 111 ? 20.531 -13.179 11.021 1.00 55.00 111 CYS A N 1
ATOM 837 C CA . CYS A 1 111 ? 20.471 -12.571 9.683 1.00 55.00 111 CYS A CA 1
ATOM 838 C C . CYS A 1 111 ? 20.757 -13.561 8.526 1.00 55.00 111 CYS A C 1
ATOM 840 O O . CYS A 1 111 ? 21.013 -13.140 7.400 1.00 55.00 111 CYS A O 1
ATOM 842 N N . GLU A 1 112 ? 20.725 -14.874 8.776 1.00 53.78 112 GLU A N 1
ATOM 843 C CA . GLU A 1 112 ? 21.108 -15.938 7.835 1.00 53.78 112 GLU A CA 1
ATOM 844 C C . GLU A 1 112 ? 20.234 -15.995 6.578 1.00 53.78 112 GLU A C 1
ATOM 846 O O . GLU A 1 112 ? 20.656 -16.515 5.549 1.00 53.78 112 GLU A O 1
ATOM 851 N N . ARG A 1 113 ? 19.022 -15.430 6.627 1.00 54.78 113 ARG A N 1
ATOM 852 C CA . ARG A 1 113 ? 18.079 -15.434 5.497 1.00 54.78 113 ARG A CA 1
ATOM 853 C C . ARG A 1 113 ? 18.267 -14.269 4.522 1.00 54.78 113 ARG A C 1
ATOM 855 O O . ARG A 1 113 ? 17.475 -14.120 3.592 1.00 54.78 113 ARG A O 1
ATOM 862 N N . GLY A 1 114 ? 19.310 -13.469 4.725 1.00 58.44 114 GLY A N 1
ATOM 863 C CA . GLY A 1 114 ? 19.498 -12.211 4.029 1.00 58.44 114 GLY A CA 1
ATOM 864 C C . GLY A 1 114 ? 18.654 -11.077 4.631 1.00 58.44 114 GLY A C 1
ATOM 865 O O . GLY A 1 114 ? 17.903 -11.277 5.588 1.00 58.44 114 GLY A O 1
ATOM 866 N N . PRO A 1 115 ? 18.816 -9.865 4.097 1.00 65.31 115 PRO A N 1
ATOM 867 C CA . PRO A 1 115 ? 18.174 -8.654 4.601 1.00 65.31 115 PRO A CA 1
ATOM 868 C C . PRO A 1 115 ? 16.645 -8.719 4.492 1.00 65.31 115 PRO A C 1
ATOM 870 O O . PRO A 1 115 ? 16.080 -9.125 3.474 1.00 65.31 115 PRO A O 1
ATOM 873 N N . VAL A 1 116 ? 15.976 -8.335 5.582 1.00 75.00 116 VAL A N 1
ATOM 874 C CA . VAL A 1 116 ? 14.516 -8.362 5.727 1.00 75.00 116 VAL A CA 1
ATOM 875 C C . VAL A 1 116 ? 13.981 -6.939 5.644 1.00 75.00 116 VAL A C 1
ATOM 877 O O . VAL A 1 116 ? 14.408 -6.061 6.396 1.00 75.00 116 VAL A O 1
ATOM 880 N N . LEU A 1 117 ? 13.010 -6.734 4.756 1.00 79.81 117 LEU A N 1
ATOM 881 C CA . LEU A 1 117 ? 12.277 -5.478 4.645 1.00 79.81 117 LEU A CA 1
ATOM 882 C C . LEU A 1 117 ? 11.076 -5.467 5.583 1.00 79.81 117 LEU A C 1
ATOM 884 O O . LEU A 1 117 ? 10.333 -6.445 5.680 1.00 79.81 117 LEU A O 1
ATOM 888 N N . TYR A 1 118 ? 10.873 -4.324 6.223 1.00 84.75 118 TYR A N 1
ATOM 889 C CA . TYR A 1 118 ? 9.742 -4.036 7.087 1.00 84.75 118 TYR A CA 1
ATOM 890 C C . TYR A 1 118 ? 8.877 -2.955 6.452 1.00 84.75 118 TYR A C 1
ATOM 892 O O . TYR A 1 118 ? 9.388 -1.998 5.872 1.00 84.75 118 TYR A O 1
ATOM 900 N N . GLY A 1 119 ? 7.561 -3.117 6.578 1.00 87.19 119 GLY A N 1
ATOM 901 C CA . GLY A 1 119 ? 6.576 -2.125 6.167 1.00 87.19 119 GLY A CA 1
ATOM 902 C C . GLY A 1 119 ? 5.955 -1.456 7.386 1.00 87.19 119 GLY A C 1
ATOM 903 O O . GLY A 1 119 ? 5.379 -2.140 8.230 1.00 87.19 119 GLY A O 1
ATOM 904 N N . LEU A 1 120 ? 6.036 -0.131 7.463 1.00 91.31 120 LEU A N 1
ATOM 905 C CA . LEU A 1 120 ? 5.254 0.674 8.397 1.00 91.31 120 LEU A CA 1
ATOM 906 C C . LEU A 1 120 ? 4.021 1.205 7.671 1.00 91.31 120 LEU A C 1
ATOM 908 O O . LEU A 1 120 ? 4.136 1.700 6.552 1.00 91.31 120 LEU A O 1
ATOM 912 N N . VAL A 1 121 ? 2.852 1.105 8.300 1.00 93.50 121 VAL A N 1
ATOM 913 C CA . VAL A 1 121 ? 1.583 1.589 7.741 1.00 93.50 121 VAL A CA 1
ATOM 914 C C . VAL A 1 121 ? 1.003 2.627 8.688 1.00 93.50 121 VAL A C 1
ATOM 916 O O . VAL A 1 121 ? 0.893 2.382 9.889 1.00 93.50 121 VAL A O 1
ATOM 919 N N . SER A 1 122 ? 0.647 3.788 8.149 1.00 93.62 122 SER A N 1
ATOM 920 C CA . SER A 1 122 ? 0.127 4.911 8.922 1.00 93.62 122 SER A CA 1
ATOM 921 C C . SER A 1 122 ? -1.380 4.788 9.135 1.00 93.62 122 SER A C 1
ATOM 923 O O . SER A 1 122 ? -2.134 4.356 8.255 1.00 93.62 122 SER A O 1
ATOM 925 N N . GLY A 1 123 ? -1.830 5.201 10.318 1.00 93.38 123 GLY A N 1
ATOM 926 C CA . GLY A 1 123 ? -3.209 5.035 10.751 1.00 93.38 123 GLY A CA 1
ATOM 927 C C . GLY A 1 123 ? -3.452 5.535 12.171 1.00 93.38 123 GLY A C 1
ATOM 928 O O . GLY A 1 123 ? -2.694 6.349 12.692 1.00 93.38 123 GLY A O 1
ATOM 929 N N . GLY A 1 124 ? -4.510 5.019 12.788 1.00 93.62 124 GLY A N 1
ATOM 930 C CA . GLY A 1 124 ? -4.880 5.268 14.181 1.00 93.62 124 GLY A CA 1
ATOM 931 C C . GLY A 1 124 ? -6.028 4.351 14.604 1.00 93.62 124 GLY A C 1
ATOM 932 O O . GLY A 1 124 ? -6.566 3.634 13.760 1.00 93.62 124 GLY A O 1
ATOM 933 N N . ILE A 1 125 ? -6.394 4.387 15.887 1.00 91.69 125 ILE A N 1
ATOM 934 C CA . ILE A 1 125 ? -7.540 3.683 16.496 1.00 91.69 125 ILE A CA 1
ATOM 935 C C . ILE A 1 125 ? -8.470 4.731 17.101 1.00 91.69 125 ILE A C 1
ATOM 937 O O . ILE A 1 125 ? -7.925 5.699 17.678 1.00 91.69 125 ILE A O 1
#